Protein AF-F7YCK0-F1 (afdb_monomer_lite)

Secondary structure (DSSP, 8-state):
--EEEEEE-TTS-EEEEEEETTTEEEEEEE-TT-SSHHHHHHHHHHTT-TTPBPP-PPPPP-----------------

Sequence (78 aa):
MEYRNATYNQAGTIDVEIDHADFGWIPFTASPDDPEPLGRELYEEITKDSSVAAYVPPPPARQQVANPLSRHASSTPA

pLDDT: mean 88.44, std 15.4, range [52.69, 98.62]

Radius of gyration: 24.06 Å; chains: 1; bounding box: 80×35×28 Å

Foldseek 3Di:
DDKDDWEQEPVRWIWIWDQDPPPGTDIDTQDCPDPDPVSNVVRVVVVPDPPYHYYDDDDPDDPPDPDPPPPPDPDDDD

Organism: Mesorhizobium opportunistum (strain LMG 24607 / HAMBI 3007 / WSM2075) (NCBI:txid536019)

Structure (mmCIF, N/CA/C/O backbone):
data_AF-F7YCK0-F1
#
_entry.id   AF-F7YCK0-F1
#
loop_
_atom_site.group_PDB
_atom_site.id
_atom_site.type_symbol
_atom_site.label_atom_id
_atom_site.label_alt_id
_atom_site.label_comp_id
_atom_site.label_asym_id
_atom_site.label_entity_id
_atom_site.label_seq_id
_atom_site.pdbx_PDB_ins_code
_atom_site.Cartn_x
_atom_site.Cartn_y
_atom_site.Cartn_z
_atom_site.occupancy
_atom_site.B_iso_or_equiv
_atom_site.auth_seq_id
_atom_site.auth_comp_id
_atom_site.auth_asym_id
_atom_site.auth_atom_id
_atom_site.pdbx_PDB_model_num
ATOM 1 N N . MET A 1 1 ? -13.437 0.926 -4.398 1.00 85.69 1 MET A N 1
ATOM 2 C CA . MET A 1 1 ? -12.596 0.137 -5.322 1.00 85.69 1 MET A CA 1
ATOM 3 C C . MET A 1 1 ? -12.236 -1.121 -4.566 1.00 85.69 1 MET A C 1
ATOM 5 O O . MET A 1 1 ? -11.956 -1.001 -3.384 1.00 85.69 1 MET A O 1
ATOM 9 N N . GLU A 1 2 ? -12.311 -2.294 -5.184 1.00 95.69 2 GLU A N 1
ATOM 10 C CA . GLU A 1 2 ? -11.950 -3.534 -4.489 1.00 95.69 2 GLU A CA 1
ATOM 11 C C . GLU A 1 2 ? -10.425 -3.679 -4.432 1.00 95.69 2 GLU A C 1
ATOM 13 O O . GLU A 1 2 ? -9.722 -3.287 -5.370 1.00 95.69 2 GLU A O 1
ATOM 18 N N . TYR A 1 3 ? -9.919 -4.254 -3.342 1.00 97.00 3 TYR A N 1
ATOM 19 C CA . TYR A 1 3 ? -8.498 -4.529 -3.157 1.00 97.00 3 TYR A CA 1
ATOM 20 C C . TYR A 1 3 ? -8.274 -5.924 -2.565 1.00 97.00 3 TYR A C 1
ATOM 22 O O . TYR A 1 3 ? -9.165 -6.511 -1.950 1.00 97.00 3 TYR A O 1
ATOM 30 N N . ARG A 1 4 ? -7.075 -6.482 -2.754 1.00 97.75 4 ARG A N 1
ATOM 31 C CA . ARG A 1 4 ? -6.678 -7.776 -2.174 1.00 97.75 4 ARG A CA 1
ATOM 32 C C . ARG A 1 4 ? -5.170 -7.863 -1.954 1.00 97.75 4 ARG A C 1
ATOM 34 O O . ARG A 1 4 ? -4.409 -7.062 -2.486 1.00 97.75 4 ARG A O 1
ATOM 41 N N . ASN A 1 5 ? -4.740 -8.877 -1.200 1.00 97.44 5 ASN A N 1
ATOM 42 C CA . ASN A 1 5 ? -3.324 -9.187 -0.955 1.00 97.44 5 ASN A CA 1
ATOM 43 C C . ASN A 1 5 ? -2.526 -8.041 -0.291 1.00 97.44 5 ASN A C 1
ATOM 45 O O . ASN A 1 5 ? -1.330 -7.900 -0.530 1.00 97.44 5 ASN A O 1
ATOM 49 N N . ALA A 1 6 ? -3.177 -7.237 0.558 1.00 98.12 6 ALA A N 1
ATOM 50 C CA . ALA A 1 6 ? -2.544 -6.108 1.235 1.00 98.12 6 ALA A CA 1
ATOM 51 C C . ALA A 1 6 ? -1.477 -6.559 2.247 1.00 98.12 6 ALA A C 1
ATOM 53 O O . ALA A 1 6 ? -1.761 -7.343 3.159 1.00 98.12 6 ALA A O 1
ATOM 54 N N . THR A 1 7 ? -0.258 -6.040 2.102 1.00 98.31 7 THR A N 1
ATOM 55 C CA . THR A 1 7 ? 0.893 -6.383 2.948 1.00 98.31 7 THR A CA 1
ATOM 56 C C . THR A 1 7 ? 1.741 -5.144 3.224 1.00 98.31 7 THR A C 1
ATOM 58 O O . THR A 1 7 ? 2.093 -4.418 2.296 1.00 98.31 7 THR A O 1
ATOM 61 N N . TYR A 1 8 ? 2.112 -4.901 4.483 1.00 98.31 8 TYR A N 1
ATOM 62 C CA . TYR A 1 8 ? 3.095 -3.860 4.794 1.00 98.31 8 TYR A CA 1
ATOM 63 C C . TYR A 1 8 ? 4.449 -4.192 4.162 1.00 98.31 8 TYR A C 1
ATOM 65 O O . TYR A 1 8 ? 4.905 -5.337 4.205 1.00 98.31 8 TYR A O 1
ATOM 73 N N . ASN A 1 9 ? 5.128 -3.178 3.642 1.00 98.00 9 ASN A N 1
ATOM 74 C CA . ASN A 1 9 ? 6.490 -3.305 3.135 1.00 98.00 9 ASN A CA 1
ATOM 75 C C . ASN A 1 9 ? 7.506 -2.646 4.084 1.00 98.00 9 ASN A C 1
ATOM 77 O O . ASN A 1 9 ? 7.167 -2.102 5.138 1.00 98.00 9 ASN A O 1
ATOM 81 N N . GLN A 1 10 ? 8.787 -2.691 3.713 1.00 97.50 10 GLN A N 1
ATOM 82 C CA . GLN A 1 10 ? 9.868 -2.143 4.537 1.00 97.50 10 GLN A CA 1
ATOM 83 C C . GLN A 1 10 ? 9.760 -0.625 4.767 1.00 97.50 10 GLN A C 1
ATOM 85 O O . GLN A 1 10 ? 10.283 -0.127 5.763 1.00 97.50 10 GLN A O 1
ATOM 90 N N . ALA A 1 11 ? 9.114 0.111 3.858 1.00 97.31 11 ALA A N 1
ATOM 91 C CA . ALA A 1 11 ? 8.947 1.558 3.960 1.00 97.31 11 ALA A CA 1
ATOM 92 C C . ALA A 1 11 ? 7.799 1.960 4.904 1.00 97.31 11 ALA A C 1
ATOM 94 O O . ALA A 1 11 ? 7.610 3.148 5.150 1.00 97.31 11 ALA A O 1
ATOM 95 N N . GLY A 1 12 ? 7.039 0.995 5.434 1.00 96.56 12 GLY A N 1
ATOM 96 C CA . GLY A 1 12 ? 5.837 1.261 6.226 1.00 96.56 12 GLY A CA 1
ATOM 97 C C . GLY A 1 12 ? 4.617 1.635 5.381 1.00 96.56 12 GLY A C 1
ATOM 98 O O . GLY A 1 12 ? 3.572 1.946 5.942 1.00 96.56 12 GLY A O 1
ATOM 99 N N . THR A 1 13 ? 4.731 1.578 4.052 1.00 98.50 13 THR A N 1
ATOM 100 C CA . THR A 1 13 ? 3.594 1.654 3.130 1.00 98.50 13 THR A CA 1
ATOM 101 C C . THR A 1 13 ? 3.026 0.254 2.885 1.00 98.50 13 THR A C 1
ATOM 103 O O . THR A 1 13 ? 3.520 -0.733 3.445 1.00 98.50 13 THR A O 1
ATOM 106 N N . ILE A 1 14 ? 1.953 0.158 2.100 1.00 98.62 14 ILE A N 1
ATOM 107 C CA . ILE A 1 14 ? 1.238 -1.102 1.880 1.00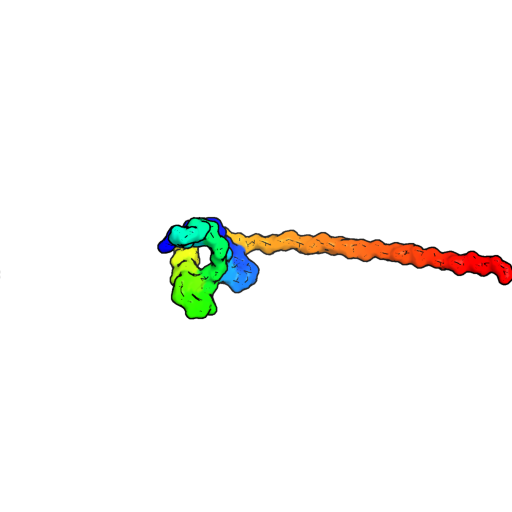 98.62 14 ILE A CA 1
ATOM 108 C C . ILE A 1 14 ? 1.272 -1.460 0.399 1.00 98.62 14 ILE A C 1
ATOM 110 O O . ILE A 1 14 ? 0.736 -0.727 -0.429 1.00 98.62 14 ILE A O 1
ATOM 114 N N . ASP A 1 15 ? 1.860 -2.609 0.078 1.00 98.50 15 ASP A N 1
ATOM 115 C CA . ASP A 1 15 ? 1.752 -3.210 -1.248 1.00 98.50 15 ASP A CA 1
ATOM 116 C C . ASP A 1 15 ? 0.416 -3.959 -1.337 1.00 98.50 15 ASP A C 1
ATOM 118 O O . ASP A 1 15 ? 0.069 -4.739 -0.443 1.00 98.50 15 ASP A O 1
ATOM 122 N N . VAL A 1 16 ? -0.360 -3.695 -2.387 1.00 98.06 16 VAL A N 1
ATOM 123 C CA . VAL A 1 16 ? -1.732 -4.195 -2.548 1.00 98.06 16 VAL A CA 1
ATOM 124 C C . VAL A 1 16 ? -2.065 -4.392 -4.030 1.00 98.06 16 VAL A C 1
ATOM 126 O O . VAL A 1 16 ? -1.489 -3.738 -4.897 1.00 98.06 16 VAL A O 1
ATOM 129 N N . GLU A 1 17 ? -2.997 -5.289 -4.348 1.00 98.44 17 GLU A N 1
ATOM 130 C CA . GLU A 1 17 ? -3.609 -5.351 -5.679 1.00 98.44 17 GLU A CA 1
ATOM 131 C C . GLU A 1 17 ? -4.960 -4.635 -5.667 1.00 98.44 17 GLU A C 1
ATOM 133 O O . GLU A 1 17 ? -5.786 -4.909 -4.795 1.00 98.44 17 GLU A O 1
ATOM 138 N N . ILE A 1 18 ? -5.207 -3.766 -6.648 1.00 97.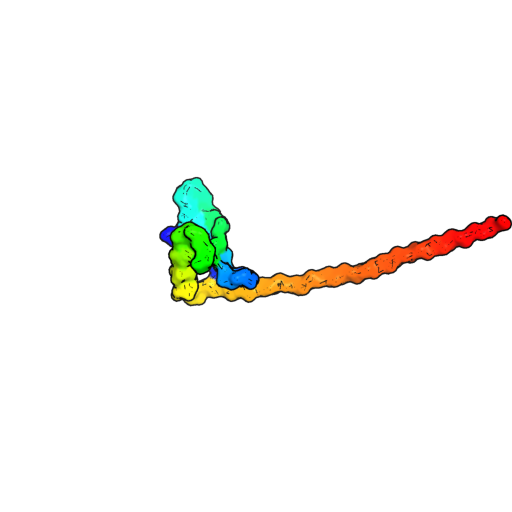62 18 ILE A N 1
ATOM 139 C CA . ILE A 1 18 ? -6.478 -3.044 -6.813 1.00 97.62 18 ILE A CA 1
ATOM 140 C C . ILE A 1 18 ? -7.180 -3.463 -8.103 1.00 97.62 18 ILE A C 1
ATOM 142 O O . ILE A 1 18 ? -6.516 -3.735 -9.106 1.00 97.62 18 ILE A O 1
ATOM 146 N N . ASP A 1 19 ? -8.512 -3.503 -8.090 1.00 97.81 19 ASP A N 1
ATOM 147 C CA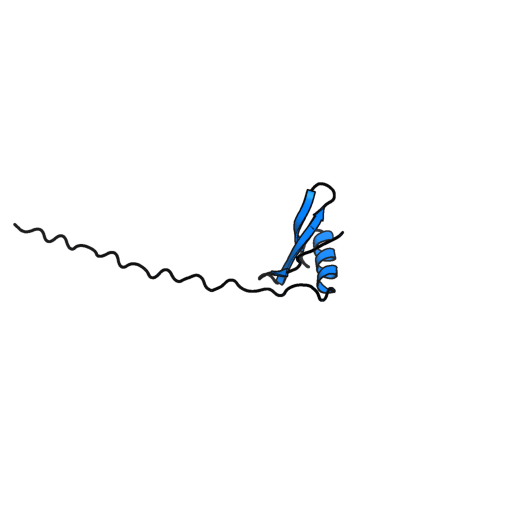 . ASP A 1 19 ? -9.309 -3.780 -9.289 1.00 97.81 19 ASP A CA 1
ATOM 148 C C . ASP A 1 19 ? -9.488 -2.505 -10.132 1.00 97.81 19 ASP A C 1
ATOM 150 O O . ASP A 1 19 ? -10.296 -1.625 -9.815 1.00 97.81 19 ASP A O 1
ATOM 154 N N . HIS A 1 20 ? -8.693 -2.381 -11.196 1.00 95.62 20 HIS A N 1
ATOM 155 C CA . HIS A 1 20 ? -8.747 -1.271 -12.142 1.00 95.62 20 HIS A CA 1
ATOM 156 C C . HIS A 1 20 ? -9.712 -1.583 -13.291 1.00 95.62 20 HIS A C 1
ATOM 158 O O . HIS A 1 20 ? -9.544 -2.577 -13.994 1.00 95.62 20 HIS A O 1
ATOM 164 N N . ALA A 1 21 ? -10.658 -0.683 -13.570 1.00 94.75 21 ALA A N 1
ATOM 165 C CA . ALA A 1 21 ? -11.738 -0.910 -14.538 1.00 94.75 21 ALA A CA 1
ATOM 166 C C . ALA A 1 21 ? -11.268 -1.401 -15.926 1.00 94.75 21 ALA A C 1
ATOM 168 O O . ALA A 1 21 ? -11.880 -2.298 -16.498 1.00 94.75 21 ALA A O 1
ATOM 169 N N . ASP A 1 22 ? -10.169 -0.845 -16.446 1.00 97.12 22 ASP A N 1
ATOM 170 C CA . ASP A 1 22 ? -9.658 -1.190 -17.783 1.00 97.12 22 ASP A CA 1
ATOM 171 C C . ASP A 1 22 ? -8.599 -2.307 -17.802 1.00 97.12 22 ASP A C 1
ATOM 173 O O . ASP A 1 22 ? -8.369 -2.921 -18.844 1.00 97.12 22 ASP A O 1
ATOM 177 N N . PHE A 1 23 ? -7.928 -2.564 -16.674 1.00 96.56 23 PHE A N 1
ATOM 178 C CA . PHE A 1 23 ? -6.742 -3.436 -16.612 1.00 96.56 23 PHE A CA 1
ATOM 179 C C . PHE A 1 23 ? -6.930 -4.647 -15.689 1.00 96.56 23 PHE A C 1
ATOM 181 O O . PHE A 1 23 ? -6.067 -5.524 -15.644 1.00 96.56 23 PHE A O 1
ATOM 188 N N . GLY A 1 24 ? -8.061 -4.722 -14.985 1.00 97.62 24 GLY A N 1
ATOM 189 C CA . GLY A 1 24 ? -8.311 -5.693 -13.930 1.00 97.62 24 GLY A CA 1
ATOM 190 C C . GLY A 1 24 ? -7.397 -5.469 -12.727 1.00 97.62 24 GLY A C 1
ATOM 191 O O . GLY A 1 24 ? -7.016 -4.344 -12.409 1.00 97.62 24 GLY A O 1
ATOM 192 N N . TRP A 1 25 ? -7.024 -6.564 -12.067 1.00 98.25 25 TRP A N 1
ATOM 193 C CA . TRP A 1 25 ? -6.171 -6.543 -10.881 1.00 98.25 25 TRP A CA 1
ATOM 194 C C . TRP A 1 25 ? -4.740 -6.118 -11.215 1.00 98.25 25 TRP A C 1
ATOM 196 O O . TRP A 1 25 ? -4.021 -6.848 -11.902 1.00 98.25 25 TRP A O 1
ATOM 206 N N . ILE A 1 26 ? -4.323 -4.965 -10.693 1.00 98.06 26 ILE A N 1
ATOM 207 C CA . ILE A 1 26 ? -2.976 -4.415 -10.886 1.00 98.06 26 ILE A CA 1
ATOM 208 C C . ILE A 1 26 ? -2.268 -4.184 -9.546 1.00 98.06 26 ILE A C 1
ATOM 210 O O . ILE A 1 26 ? -2.931 -3.881 -8.551 1.00 98.06 26 ILE A O 1
ATOM 214 N N . PRO A 1 27 ? -0.928 -4.298 -9.503 1.00 98.19 27 PRO A N 1
ATOM 215 C CA . PRO A 1 27 ? -0.160 -3.960 -8.314 1.00 98.19 27 PRO A CA 1
ATOM 216 C C . PRO A 1 27 ? -0.160 -2.446 -8.069 1.00 98.19 27 PRO A C 1
ATOM 218 O O . PRO A 1 27 ? -0.030 -1.651 -9.003 1.00 98.19 27 PRO A O 1
ATOM 221 N N . PHE A 1 28 ? -0.253 -2.062 -6.801 1.00 97.88 28 PHE A N 1
ATOM 222 C CA . PHE A 1 28 ? -0.208 -0.685 -6.327 1.00 97.88 28 PHE A CA 1
ATOM 223 C C . PHE A 1 28 ? 0.488 -0.615 -4.958 1.00 97.88 28 PHE A C 1
ATOM 225 O O . PHE A 1 28 ? 0.489 -1.587 -4.203 1.00 97.88 28 PHE A O 1
ATOM 232 N N . THR A 1 29 ? 1.057 0.543 -4.623 1.00 98.38 29 THR A N 1
ATOM 233 C CA . THR A 1 29 ? 1.600 0.813 -3.285 1.00 98.38 29 THR A CA 1
ATOM 234 C C . THR A 1 29 ? 0.824 1.973 -2.672 1.00 98.38 29 THR A C 1
ATOM 236 O O . THR A 1 29 ? 0.979 3.115 -3.096 1.00 98.38 29 THR A O 1
ATOM 239 N N . ALA A 1 30 ? -0.010 1.685 -1.673 1.00 98.25 30 ALA A N 1
ATOM 240 C CA . ALA A 1 30 ? -0.766 2.691 -0.935 1.00 98.25 30 ALA A CA 1
ATOM 241 C C . ALA A 1 30 ? 0.119 3.348 0.131 1.00 98.25 30 ALA A C 1
ATOM 243 O O . ALA A 1 30 ? 0.790 2.662 0.907 1.00 98.25 30 ALA A O 1
ATOM 244 N N . SER A 1 31 ? 0.111 4.680 0.173 1.00 98.50 31 SER A N 1
ATOM 245 C CA . SER A 1 31 ? 0.983 5.485 1.030 1.00 98.50 31 SER A CA 1
ATOM 246 C C . SER A 1 31 ? 0.205 6.637 1.673 1.00 98.50 31 SER A C 1
ATOM 248 O O . SER A 1 31 ? -0.572 7.294 0.978 1.00 98.50 31 SER A O 1
ATOM 250 N N . PRO A 1 32 ? 0.435 6.951 2.963 1.00 98.25 32 PRO A N 1
ATOM 251 C CA . PRO A 1 32 ? -0.155 8.133 3.592 1.00 98.25 32 PRO A CA 1
ATOM 252 C C . PRO A 1 32 ? 0.391 9.441 2.996 1.00 98.25 32 PRO A C 1
ATOM 254 O O . PRO A 1 32 ? -0.273 10.473 3.066 1.00 98.25 32 PRO A O 1
ATOM 257 N N . ASP A 1 33 ? 1.575 9.385 2.379 1.00 98.12 33 ASP A N 1
ATOM 258 C CA . ASP A 1 33 ? 2.261 10.514 1.746 1.00 98.12 33 ASP A CA 1
ATOM 259 C C . ASP A 1 33 ? 2.095 10.523 0.214 1.00 98.12 33 ASP A C 1
ATOM 261 O O . ASP A 1 33 ? 2.841 11.209 -0.488 1.00 98.12 33 ASP A O 1
ATOM 265 N N . ASP A 1 34 ? 1.160 9.735 -0.334 1.00 97.62 34 ASP A N 1
ATOM 266 C CA . ASP A 1 34 ? 0.907 9.717 -1.778 1.00 97.62 34 ASP A CA 1
ATOM 267 C C . ASP A 1 34 ? 0.503 11.122 -2.268 1.00 97.62 34 ASP A C 1
ATOM 269 O O . ASP A 1 34 ? -0.285 11.788 -1.587 1.00 97.62 34 ASP A O 1
ATOM 273 N N . PRO A 1 35 ? 1.028 11.621 -3.404 1.00 97.56 35 PRO A N 1
ATOM 274 C CA . PRO A 1 35 ? 0.631 12.924 -3.939 1.00 97.56 35 PRO A CA 1
ATOM 275 C C . PRO A 1 35 ? -0.842 12.953 -4.373 1.00 97.56 35 PRO A C 1
ATOM 277 O O . PRO A 1 35 ? -1.518 13.975 -4.198 1.00 97.56 35 PRO A O 1
ATOM 280 N N . GLU A 1 36 ? -1.374 11.834 -4.859 1.00 97.25 36 GLU A N 1
ATOM 281 C CA . GLU A 1 36 ? -2.753 11.708 -5.311 1.00 97.25 36 GLU A CA 1
ATOM 282 C C . GLU A 1 36 ? -3.685 11.298 -4.152 1.00 97.25 36 GLU A C 1
ATOM 284 O O . GLU A 1 36 ? -3.295 10.557 -3.247 1.00 97.25 36 GLU A O 1
ATOM 289 N N . PRO A 1 37 ? -4.953 11.753 -4.147 1.00 97.81 37 PRO A N 1
ATOM 290 C CA . PRO A 1 37 ? -5.914 11.380 -3.104 1.00 97.81 37 PRO A CA 1
ATOM 291 C C . PRO A 1 37 ? -6.126 9.871 -2.973 1.00 97.81 37 PRO A C 1
ATOM 293 O O . PRO A 1 37 ? -6.199 9.364 -1.856 1.00 97.81 37 PRO A O 1
ATOM 296 N N . LEU A 1 38 ? -6.152 9.156 -4.103 1.00 95.62 38 LEU A N 1
ATOM 297 C CA . LEU A 1 38 ? -6.426 7.720 -4.145 1.00 95.62 38 LEU A CA 1
ATOM 298 C C . LEU A 1 3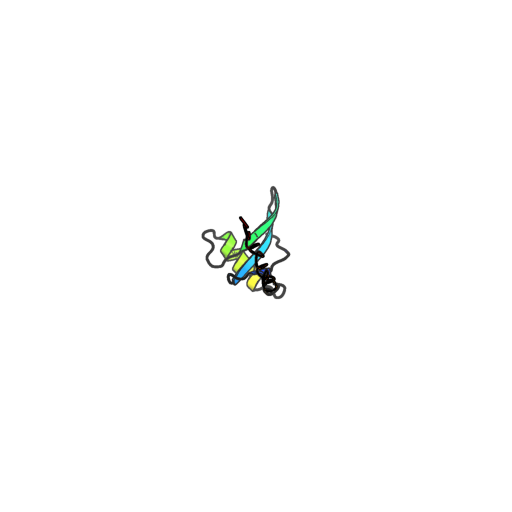8 ? -5.453 6.914 -3.274 1.00 95.62 38 LEU A C 1
ATOM 300 O O . LEU A 1 38 ? -5.884 6.024 -2.545 1.00 95.62 38 LEU A O 1
ATOM 304 N N . GLY A 1 39 ? -4.153 7.226 -3.319 1.00 97.62 39 GLY A N 1
ATOM 305 C CA . GLY A 1 39 ? -3.157 6.484 -2.546 1.00 97.62 39 GLY A CA 1
ATOM 306 C C . GLY A 1 39 ? -3.316 6.671 -1.037 1.00 97.62 39 GLY A C 1
ATOM 307 O O . GLY A 1 39 ? -3.195 5.700 -0.286 1.00 97.62 39 GLY A O 1
ATOM 308 N N . ARG A 1 40 ? -3.664 7.889 -0.603 1.00 98.38 40 ARG A N 1
ATOM 309 C CA . ARG A 1 40 ? -3.901 8.212 0.814 1.00 98.38 40 ARG A CA 1
ATOM 310 C C . ARG A 1 40 ? -5.193 7.586 1.329 1.00 98.38 40 ARG A C 1
ATOM 312 O O . ARG A 1 40 ? -5.195 6.991 2.403 1.00 98.38 40 ARG A O 1
ATOM 319 N N . GLU A 1 41 ? -6.269 7.677 0.550 1.00 97.88 41 GLU A N 1
ATOM 320 C CA . GLU A 1 41 ? -7.571 7.092 0.893 1.00 97.88 41 GLU A CA 1
ATOM 321 C C . GLU A 1 41 ? -7.485 5.566 1.007 1.00 97.88 41 GLU A C 1
ATOM 323 O O . GLU A 1 41 ? -7.934 5.006 2.008 1.00 97.88 41 GLU A O 1
ATOM 328 N N . LEU A 1 42 ? -6.828 4.901 0.047 1.00 97.50 42 LEU A N 1
ATOM 329 C CA . LEU A 1 42 ? -6.578 3.458 0.116 1.00 97.50 42 LEU A CA 1
ATOM 330 C C . LEU A 1 42 ? -5.742 3.090 1.343 1.00 97.50 42 LEU A C 1
ATOM 332 O O . LEU A 1 42 ? -6.065 2.127 2.030 1.00 97.50 42 LEU A O 1
ATOM 336 N N . TYR A 1 43 ? -4.694 3.854 1.660 1.00 98.12 43 TYR A N 1
ATOM 337 C CA . TYR A 1 43 ? -3.890 3.591 2.854 1.00 98.12 43 TYR A CA 1
ATO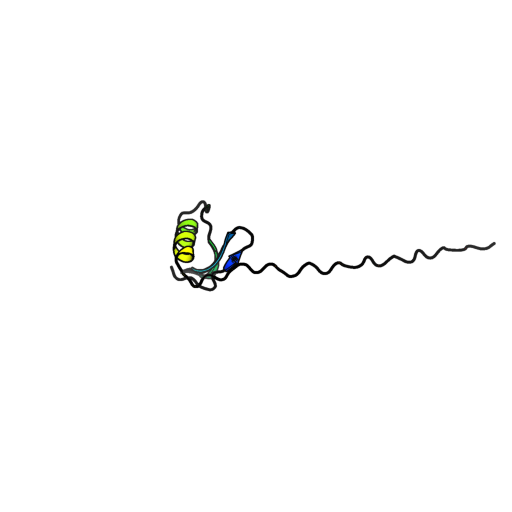M 338 C C . TYR A 1 43 ? -4.731 3.700 4.139 1.00 98.12 43 TYR A C 1
ATOM 340 O O . TYR A 1 43 ? -4.689 2.814 4.995 1.00 98.12 43 TYR A O 1
ATOM 348 N N . GLU A 1 44 ? -5.545 4.748 4.277 1.00 97.75 44 GLU A N 1
ATOM 349 C CA . GLU A 1 44 ? -6.438 4.918 5.430 1.00 97.75 44 GLU A CA 1
ATOM 350 C C . GLU A 1 44 ? -7.533 3.849 5.526 1.00 97.75 44 GLU A C 1
ATOM 352 O O . GLU A 1 44 ? -7.959 3.506 6.630 1.00 97.75 44 GLU A O 1
ATOM 357 N N . GLU A 1 45 ? -8.041 3.362 4.397 1.00 97.25 45 GLU A N 1
ATOM 358 C CA . GLU A 1 45 ? -9.036 2.292 4.357 1.00 97.25 45 GLU A CA 1
ATOM 359 C C . GLU A 1 45 ? -8.410 0.960 4.775 1.00 97.25 45 GLU A C 1
ATOM 361 O O . GLU A 1 45 ? -8.887 0.317 5.712 1.00 97.25 45 GLU A O 1
ATOM 366 N N . ILE A 1 46 ? -7.295 0.591 4.146 1.00 97.38 46 ILE A N 1
ATOM 367 C CA . ILE A 1 46 ? -6.612 -0.682 4.378 1.00 97.38 46 ILE A CA 1
ATOM 368 C C . ILE A 1 46 ? -6.074 -0.764 5.815 1.00 97.38 46 ILE A C 1
ATOM 370 O O . ILE A 1 46 ? -6.177 -1.807 6.450 1.00 97.38 46 ILE A O 1
ATOM 374 N N . THR A 1 47 ? -5.562 0.331 6.387 1.00 96.94 47 THR A N 1
ATOM 375 C CA . THR A 1 47 ? -5.060 0.344 7.781 1.00 96.94 47 THR A CA 1
ATOM 376 C C . THR A 1 47 ? -6.144 0.118 8.838 1.00 96.94 47 THR A C 1
ATOM 378 O O . THR A 1 47 ? -5.824 -0.241 9.974 1.00 96.94 47 THR A O 1
ATOM 381 N N . LYS A 1 48 ? -7.420 0.316 8.489 1.00 96.44 48 LYS A N 1
ATOM 382 C CA . LYS A 1 48 ? -8.562 -0.007 9.359 1.00 96.44 48 LYS A CA 1
ATOM 383 C C . LYS A 1 48 ? -8.963 -1.479 9.255 1.00 96.44 48 LYS A C 1
ATOM 385 O O . LYS A 1 48 ? -9.674 -1.958 10.139 1.00 96.44 48 LYS A O 1
ATOM 390 N N . ASP A 1 49 ? -8.516 -2.189 8.219 1.00 93.31 49 ASP A N 1
ATOM 391 C CA . ASP A 1 49 ? -8.741 -3.621 8.083 1.00 93.31 49 ASP A CA 1
ATOM 392 C C . ASP A 1 49 ? -7.750 -4.415 8.950 1.00 93.31 49 ASP A C 1
ATOM 394 O O . ASP A 1 49 ? -6.539 -4.199 8.959 1.00 93.31 49 ASP A O 1
ATOM 398 N N . SER A 1 50 ? -8.281 -5.386 9.685 1.00 90.38 50 SER A N 1
ATOM 399 C CA . SER A 1 50 ? -7.499 -6.344 10.465 1.00 90.38 50 SER A CA 1
ATOM 400 C C . SER A 1 50 ? -6.760 -7.393 9.619 1.00 90.38 50 SER A C 1
ATOM 402 O O . SER A 1 50 ? -5.950 -8.139 10.171 1.00 90.38 50 SER A O 1
ATOM 404 N N . SER A 1 51 ? -7.032 -7.490 8.311 1.00 90.62 51 SER A N 1
ATOM 405 C CA . SER A 1 51 ? -6.477 -8.528 7.431 1.00 90.62 51 SER A CA 1
ATOM 406 C C . SER A 1 51 ? -5.135 -8.182 6.778 1.00 90.62 51 SER A C 1
ATOM 408 O O . SER A 1 51 ? -4.604 -9.008 6.033 1.00 90.62 51 SER A O 1
ATOM 410 N N . VAL A 1 52 ? -4.589 -6.984 7.002 1.00 96.50 52 VAL A N 1
ATOM 411 C CA . VAL A 1 52 ? -3.316 -6.567 6.391 1.00 96.50 52 VAL A CA 1
ATOM 412 C C . VAL A 1 52 ? -2.174 -7.420 6.929 1.00 96.50 52 VAL A C 1
ATOM 414 O O . VAL A 1 52 ? -1.941 -7.490 8.138 1.00 96.50 52 VAL A O 1
ATOM 417 N N . ALA A 1 53 ? -1.429 -8.056 6.029 1.00 97.38 53 ALA A N 1
ATOM 418 C CA . ALA A 1 53 ? -0.286 -8.862 6.421 1.00 97.38 53 ALA A CA 1
ATOM 419 C C . ALA A 1 53 ? 0.879 -7.973 6.891 1.00 97.38 53 ALA A C 1
ATOM 421 O O . ALA A 1 53 ? 1.169 -6.921 6.318 1.00 97.38 53 ALA A O 1
ATOM 422 N N . ALA A 1 54 ? 1.577 -8.409 7.940 1.00 97.06 54 ALA A N 1
ATOM 423 C CA . ALA A 1 54 ? 2.784 -7.739 8.409 1.00 97.06 54 ALA A CA 1
ATOM 424 C C . ALA A 1 54 ? 3.951 -7.947 7.432 1.00 97.06 54 ALA A C 1
ATOM 426 O O . ALA A 1 54 ? 4.064 -8.992 6.788 1.00 97.06 54 ALA A O 1
ATOM 427 N N . TYR A 1 55 ? 4.864 -6.977 7.387 1.00 96.69 55 TYR A N 1
ATOM 428 C CA . TYR A 1 55 ? 6.102 -7.103 6.628 1.00 96.69 55 TYR A CA 1
ATOM 429 C C . TYR A 1 55 ? 6.968 -8.252 7.164 1.00 96.69 55 TYR A C 1
ATOM 431 O O . TYR A 1 55 ? 7.256 -8.320 8.363 1.00 96.69 55 TYR A O 1
ATOM 439 N N . VAL A 1 56 ? 7.444 -9.117 6.264 1.00 96.12 56 VAL A N 1
ATOM 440 C CA . VAL A 1 56 ? 8.438 -10.154 6.566 1.00 96.12 56 VAL A CA 1
ATOM 441 C C . VAL A 1 56 ? 9.734 -9.814 5.825 1.00 96.12 56 VAL A C 1
ATOM 443 O O . VAL A 1 56 ? 9.745 -9.843 4.593 1.00 96.12 56 VAL A O 1
ATOM 446 N N . PRO A 1 57 ? 10.837 -9.497 6.532 1.00 93.06 57 PRO A N 1
ATOM 447 C CA . PRO A 1 57 ? 12.094 -9.171 5.876 1.00 93.06 57 PRO A CA 1
ATOM 448 C C . PRO A 1 57 ? 12.652 -10.382 5.117 1.00 93.06 57 PRO A C 1
ATOM 450 O O . PRO A 1 57 ? 12.535 -11.516 5.598 1.00 93.06 57 PRO A O 1
ATOM 453 N N . PRO A 1 58 ? 13.295 -10.171 3.954 1.00 90.12 58 PRO A N 1
ATOM 454 C CA . PRO A 1 58 ? 13.938 -11.257 3.233 1.00 90.12 58 PRO A CA 1
ATOM 455 C C . PRO A 1 58 ? 15.051 -11.879 4.090 1.00 90.12 58 PRO A C 1
ATOM 457 O O . PRO A 1 58 ? 15.663 -11.190 4.916 1.00 90.12 58 PRO A O 1
ATOM 460 N N . PRO A 1 59 ? 15.358 -13.175 3.897 1.00 89.31 59 PRO A N 1
ATOM 461 C CA . PRO A 1 59 ? 16.482 -13.797 4.579 1.00 89.31 59 PRO A CA 1
ATOM 462 C C . PRO A 1 59 ? 17.779 -13.037 4.256 1.00 89.31 59 PRO A C 1
ATOM 464 O O . PRO A 1 59 ? 17.918 -12.502 3.150 1.00 89.31 59 PRO A O 1
ATOM 467 N N . PRO A 1 60 ? 18.746 -12.990 5.192 1.00 86.62 60 PRO A N 1
ATOM 468 C CA . PRO A 1 60 ? 20.014 -12.319 4.949 1.00 86.62 60 PRO A CA 1
ATOM 469 C C . PRO A 1 60 ? 20.653 -12.876 3.678 1.00 86.62 60 PRO A C 1
ATOM 471 O O . PRO A 1 60 ? 20.685 -14.093 3.468 1.00 86.62 60 PRO A O 1
ATOM 474 N N . ALA A 1 61 ? 21.160 -11.980 2.829 1.00 84.19 61 ALA A N 1
ATOM 475 C CA . ALA A 1 61 ? 21.852 -12.379 1.615 1.00 84.19 61 ALA A CA 1
ATOM 476 C C . ALA A 1 61 ? 22.949 -13.390 1.973 1.00 84.19 61 ALA A C 1
ATOM 478 O O . ALA A 1 61 ? 23.756 -13.155 2.879 1.00 84.19 61 ALA A O 1
ATOM 479 N N . ARG A 1 62 ? 22.972 -14.532 1.276 1.00 77.81 62 ARG A N 1
ATOM 480 C CA . ARG A 1 62 ? 24.014 -15.541 1.466 1.00 77.81 62 ARG A CA 1
ATOM 481 C C . ARG A 1 62 ? 25.356 -14.866 1.197 1.00 77.81 62 ARG A C 1
ATOM 483 O O . ARG A 1 62 ? 25.630 -14.501 0.057 1.00 77.81 62 ARG A O 1
ATOM 490 N N . GLN A 1 63 ? 26.174 -14.689 2.236 1.00 67.44 63 GLN A N 1
ATOM 491 C CA . GLN A 1 63 ? 27.527 -14.161 2.084 1.00 67.44 63 GLN A CA 1
ATOM 492 C C . GLN A 1 63 ? 28.267 -15.069 1.098 1.00 67.44 63 GLN A C 1
ATOM 494 O O . GLN A 1 63 ? 28.514 -16.243 1.384 1.00 67.44 63 GLN A O 1
ATOM 499 N N . GLN A 1 64 ? 28.562 -14.557 -0.097 1.00 63.22 64 GLN A N 1
ATOM 500 C CA . GLN A 1 64 ? 29.455 -15.241 -1.017 1.00 63.22 64 GLN A CA 1
ATOM 501 C C . GLN A 1 64 ? 30.832 -15.244 -0.358 1.00 63.22 64 GLN A C 1
ATOM 503 O O . GLN A 1 64 ? 31.482 -14.206 -0.258 1.00 63.22 64 GLN A O 1
ATOM 508 N N . VAL A 1 65 ? 31.254 -16.403 0.150 1.00 61.53 65 VAL A N 1
ATOM 509 C CA . VAL A 1 65 ? 32.629 -16.591 0.610 1.00 61.53 65 VAL A CA 1
ATOM 510 C C . VAL A 1 65 ? 33.545 -16.297 -0.574 1.00 61.53 65 VAL A C 1
ATOM 512 O O . VAL A 1 65 ? 33.445 -16.935 -1.622 1.00 61.53 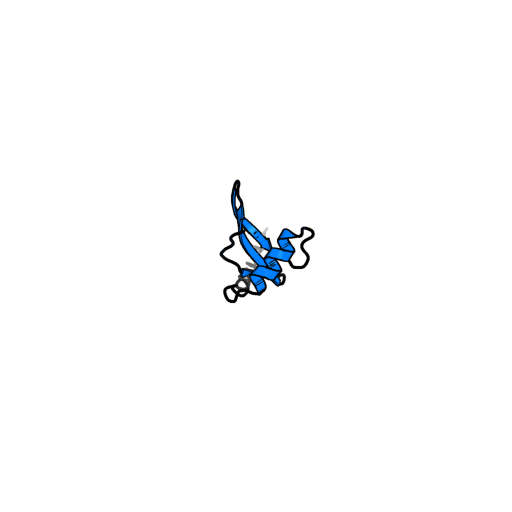65 VAL A O 1
ATOM 515 N N . ALA A 1 66 ? 34.381 -15.268 -0.441 1.00 62.38 66 ALA A N 1
ATOM 516 C CA . ALA A 1 66 ? 35.351 -14.912 -1.463 1.00 62.38 66 ALA A CA 1
ATOM 517 C C . ALA A 1 66 ? 36.229 -16.139 -1.740 1.00 62.38 66 ALA A C 1
ATOM 519 O O . ALA A 1 66 ? 36.909 -16.628 -0.841 1.00 62.38 66 ALA A O 1
ATOM 520 N N . ASN A 1 67 ? 36.196 -16.654 -2.969 1.00 61.53 67 ASN A N 1
ATOM 521 C CA . ASN A 1 67 ? 37.095 -17.716 -3.397 1.00 61.53 67 ASN A CA 1
ATOM 522 C C . ASN A 1 67 ? 38.503 -17.102 -3.492 1.00 61.53 67 ASN A C 1
ATOM 524 O O . ASN A 1 67 ? 38.697 -16.226 -4.343 1.00 61.53 67 ASN A O 1
ATOM 528 N N . PRO A 1 68 ? 39.484 -17.468 -2.643 1.00 62.84 68 PRO A N 1
ATOM 529 C CA . PRO A 1 68 ? 40.828 -16.948 -2.812 1.00 62.84 68 PRO A CA 1
ATOM 530 C C . PRO A 1 68 ? 41.367 -17.515 -4.126 1.00 62.84 68 PRO A C 1
ATOM 532 O O . PRO A 1 68 ? 41.627 -18.710 -4.241 1.00 62.84 68 PRO A O 1
ATOM 535 N N . LEU A 1 69 ? 41.498 -16.656 -5.138 1.00 60.84 69 LEU A N 1
ATOM 536 C CA . LEU A 1 69 ? 42.194 -16.978 -6.377 1.00 60.84 69 LEU A CA 1
ATOM 537 C C . LEU A 1 69 ? 43.597 -17.477 -5.991 1.00 60.84 69 LEU A C 1
ATOM 539 O O . LEU A 1 69 ? 44.427 -16.696 -5.514 1.00 60.84 69 LEU A O 1
ATOM 543 N N . SER A 1 70 ? 43.861 -18.775 -6.155 1.00 59.78 70 SER A N 1
ATOM 544 C CA . SER A 1 70 ? 45.210 -19.328 -6.060 1.00 59.78 70 SER A CA 1
ATOM 545 C C . SER A 1 70 ? 46.059 -18.672 -7.142 1.00 59.78 70 SER A C 1
ATOM 547 O O . SER A 1 70 ? 46.060 -19.077 -8.301 1.00 59.78 70 SER A O 1
ATOM 549 N N . ARG A 1 71 ? 46.773 -17.613 -6.763 1.00 63.59 71 ARG A N 1
ATOM 550 C CA . ARG A 1 71 ? 47.876 -17.053 -7.540 1.00 63.59 71 ARG A CA 1
ATOM 551 C C . ARG A 1 71 ? 48.942 -18.138 -7.668 1.00 63.59 71 ARG A C 1
ATOM 553 O O . ARG A 1 71 ? 49.725 -18.356 -6.747 1.00 63.59 71 ARG A O 1
ATOM 560 N N . HIS A 1 72 ? 48.921 -18.854 -8.789 1.00 54.38 72 HIS A N 1
ATOM 561 C CA . HIS A 1 72 ? 50.019 -19.711 -9.204 1.00 54.38 72 HIS A CA 1
ATOM 562 C C . HIS A 1 72 ? 51.266 -18.832 -9.316 1.00 54.38 72 HIS A C 1
ATOM 564 O O . HIS A 1 72 ? 51.356 -17.968 -10.185 1.00 54.38 72 HIS A O 1
ATOM 570 N N . ALA A 1 73 ? 52.205 -19.016 -8.392 1.00 56.22 73 ALA A N 1
ATOM 571 C CA . ALA A 1 73 ? 53.547 -18.490 -8.536 1.00 56.22 73 ALA A CA 1
ATOM 572 C C . ALA A 1 73 ? 54.196 -19.226 -9.714 1.00 56.22 73 ALA A C 1
ATOM 574 O O . ALA A 1 73 ? 54.532 -20.406 -9.612 1.00 56.22 73 ALA A O 1
ATOM 575 N N . SER A 1 74 ? 54.324 -18.541 -10.848 1.00 52.78 74 SER A N 1
ATOM 576 C CA . SER A 1 74 ? 55.144 -18.994 -11.966 1.00 52.78 74 SER A CA 1
ATOM 577 C C . SER A 1 74 ? 56.602 -18.981 -11.517 1.00 52.78 74 SER A C 1
ATOM 579 O O . SER A 1 74 ? 57.253 -17.940 -11.504 1.00 52.78 74 SER A O 1
ATOM 581 N N . SER A 1 75 ? 57.100 -20.140 -11.098 1.00 53.62 75 SER A N 1
ATOM 582 C CA . SER A 1 75 ? 58.529 -20.369 -10.927 1.00 53.62 75 SER A CA 1
ATOM 583 C C . SER A 1 75 ? 59.115 -20.614 -12.317 1.00 53.62 75 SER A C 1
ATOM 585 O O . SER A 1 75 ? 58.920 -21.685 -12.885 1.00 53.62 75 SER A O 1
ATOM 587 N N . THR A 1 76 ? 59.790 -19.619 -12.888 1.00 52.69 76 THR A N 1
ATOM 588 C CA . THR A 1 76 ? 60.630 -19.797 -14.081 1.00 52.69 76 THR A CA 1
ATOM 589 C C . THR A 1 76 ? 62.015 -20.259 -13.629 1.00 52.69 76 THR A C 1
ATOM 591 O O . THR A 1 76 ? 62.639 -19.535 -12.852 1.00 52.69 76 THR A O 1
ATOM 594 N N . PRO A 1 77 ? 62.536 -21.409 -14.092 1.00 61.34 77 PRO A N 1
ATOM 595 C CA . PRO A 1 77 ? 63.954 -21.712 -13.992 1.00 61.34 77 PRO A CA 1
ATOM 596 C C . PRO A 1 77 ? 64.644 -21.521 -15.352 1.00 61.34 77 PRO A C 1
ATOM 598 O O . PRO A 1 77 ? 64.154 -22.025 -16.362 1.00 61.34 77 PRO A O 1
ATOM 601 N N . ALA A 1 78 ? 65.771 -20.807 -15.350 1.00 53.25 78 ALA A N 1
ATOM 602 C CA . ALA A 1 78 ? 67.022 -21.087 -16.075 1.00 53.25 78 ALA A CA 1
ATOM 603 C C . ALA A 1 78 ? 67.945 -19.867 -15.960 1.00 53.25 78 ALA A C 1
ATOM 605 O O . ALA A 1 78 ? 67.531 -18.775 -16.408 1.00 53.25 78 ALA A O 1
#